Protein AF-A0A438CDQ9-F1 (afdb_monomer_lite)

Radius of gyration: 42.17 Å; chains: 1; bounding box: 110×48×96 Å

Secondary structure (DSSP, 8-state):
-PPPP---PPPPGGG-----------HHHHHHHHHHHHHHTTSS--HHHHHHHHHHHHHHHHHHHHHHHHHHHHHHTT-SGGGS-HHHHHHHHHHHHHHHHHHHHHHHHHHHHHHHHHHH-

pLDDT: mean 83.95, std 17.88, range [41.66, 98.81]

InterPro domains:
  IPR002487 Transcription factor, K-box [PF01486] (49-120)
  IPR002487 Transcription factor, K-box [PS51297] (52-121)

Structure (mmCIF, N/CA/C/O backbone):
data_AF-A0A438CDQ9-F1
#
_entry.id   AF-A0A438CDQ9-F1
#
loop_
_atom_site.group_PDB
_atom_site.id
_atom_site.type_symbol
_atom_site.label_atom_id
_atom_site.label_alt_id
_atom_site.label_comp_id
_atom_site.label_asym_id
_atom_site.label_entity_id
_atom_site.label_seq_id
_atom_site.pdbx_PDB_ins_code
_atom_site.Cartn_x
_atom_site.Cartn_y
_atom_site.Cartn_z
_atom_site.occupancy
_atom_site.B_iso_or_equiv
_atom_site.auth_seq_id
_atom_site.auth_comp_id
_atom_site.auth_asym_id
_atom_site.auth_atom_id
_atom_site.pdbx_PDB_model_num
ATOM 1 N N . MET A 1 1 ? 91.737 20.672 -35.833 1.00 41.88 1 MET A N 1
ATOM 2 C CA . MET A 1 1 ? 91.047 20.466 -37.125 1.00 41.88 1 MET A CA 1
ATOM 3 C C . MET A 1 1 ? 89.857 21.404 -37.169 1.00 41.88 1 MET A C 1
ATOM 5 O O . MET A 1 1 ? 88.929 21.226 -36.394 1.00 41.88 1 MET A O 1
ATOM 9 N N . VAL A 1 2 ? 89.945 22.462 -37.971 1.00 43.12 2 VAL A N 1
ATOM 10 C CA . VAL A 1 2 ? 88.912 23.502 -38.076 1.00 43.12 2 VAL A CA 1
ATOM 11 C C . VAL A 1 2 ? 87.868 23.024 -39.085 1.00 43.12 2 VAL A C 1
ATOM 13 O O . VAL A 1 2 ? 88.233 22.639 -40.194 1.00 43.12 2 VAL A O 1
ATOM 16 N N . GLN A 1 3 ? 86.593 22.983 -38.692 1.00 41.66 3 GLN A N 1
ATOM 17 C CA . GLN A 1 3 ? 85.503 22.613 -39.599 1.00 41.66 3 GLN A CA 1
ATOM 18 C C . GLN A 1 3 ? 85.287 23.719 -40.650 1.00 41.66 3 GLN A C 1
ATOM 20 O O . GLN A 1 3 ? 85.345 24.899 -40.293 1.00 41.66 3 GLN A O 1
ATOM 25 N N . PRO A 1 4 ? 85.039 23.385 -41.929 1.00 54.28 4 PRO A N 1
ATOM 26 C CA . PRO A 1 4 ? 84.776 24.391 -42.948 1.00 54.28 4 PRO A CA 1
ATOM 27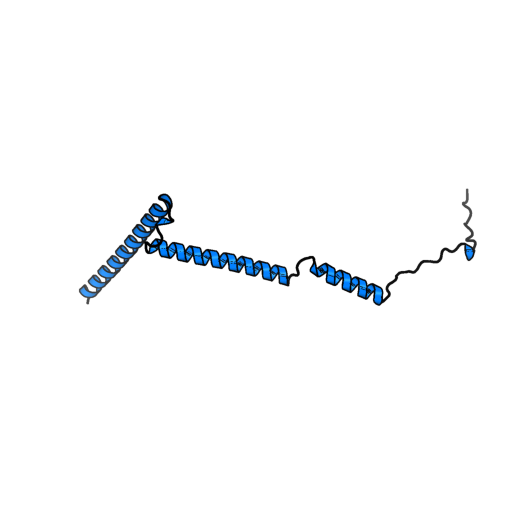 C C . PRO A 1 4 ? 83.391 25.025 -42.755 1.00 54.28 4 PRO A C 1
ATOM 29 O O . PRO A 1 4 ? 82.397 24.348 -42.497 1.00 54.28 4 PRO A O 1
ATOM 32 N N . ILE A 1 5 ? 83.342 26.347 -42.914 1.00 53.59 5 ILE A N 1
ATOM 33 C CA . ILE A 1 5 ? 82.127 27.166 -42.922 1.00 53.59 5 ILE A CA 1
ATOM 34 C C . ILE A 1 5 ? 81.293 26.767 -44.147 1.00 53.59 5 ILE A C 1
ATOM 36 O O . ILE A 1 5 ? 81.744 26.902 -45.285 1.00 53.59 5 ILE A O 1
ATOM 40 N N . ILE A 1 6 ? 80.079 26.261 -43.924 1.00 62.91 6 ILE A N 1
ATOM 41 C CA . ILE A 1 6 ? 79.151 25.891 -44.997 1.00 62.91 6 ILE A CA 1
ATOM 42 C C . ILE A 1 6 ? 78.696 27.173 -45.706 1.00 62.91 6 ILE A C 1
ATOM 44 O O . ILE A 1 6 ? 77.924 27.965 -45.166 1.00 62.91 6 ILE A O 1
ATOM 48 N N . VAL A 1 7 ? 79.180 27.380 -46.931 1.00 54.97 7 VAL A N 1
ATOM 49 C CA . VAL A 1 7 ? 78.679 28.420 -47.834 1.00 54.97 7 VAL A CA 1
ATOM 50 C C . VAL A 1 7 ? 77.289 28.004 -48.311 1.00 54.97 7 VAL A C 1
ATOM 52 O O . VAL A 1 7 ? 77.139 27.035 -49.055 1.00 54.97 7 VAL A O 1
ATOM 55 N N . TRP A 1 8 ? 76.266 28.752 -47.901 1.00 52.69 8 TRP A N 1
ATOM 56 C CA . TRP A 1 8 ? 74.903 28.610 -48.408 1.00 52.69 8 TRP A CA 1
ATOM 57 C C . TRP A 1 8 ? 74.855 29.045 -49.875 1.00 52.69 8 TRP A C 1
ATOM 59 O O . TRP A 1 8 ? 74.681 30.223 -50.185 1.00 52.69 8 TRP A O 1
ATOM 69 N N . LYS A 1 9 ? 75.026 28.102 -50.806 1.00 64.50 9 LYS A N 1
ATOM 70 C CA . LYS A 1 9 ? 74.708 28.362 -52.213 1.00 64.50 9 LYS A CA 1
ATOM 71 C C . LYS A 1 9 ? 73.182 28.468 -52.362 1.00 64.50 9 LYS A C 1
ATOM 73 O O . LYS A 1 9 ? 72.474 27.604 -51.843 1.00 64.50 9 LYS A O 1
ATOM 78 N N . PRO A 1 10 ? 72.650 29.501 -53.039 1.00 70.31 10 PRO A N 1
ATOM 79 C CA . PRO A 1 10 ? 71.212 29.642 -53.233 1.00 70.31 10 PRO A CA 1
ATOM 80 C C . PRO A 1 10 ? 70.649 28.442 -54.007 1.00 70.31 10 PRO A C 1
ATOM 82 O O . PRO A 1 10 ? 71.171 28.068 -55.056 1.00 70.31 10 PRO A O 1
ATOM 85 N N . VAL A 1 11 ? 69.580 27.840 -53.475 1.00 73.56 11 VAL A N 1
ATOM 86 C CA . VAL A 1 11 ? 68.896 26.694 -54.093 1.00 73.56 11 VAL A CA 1
ATOM 87 C C . VAL A 1 11 ? 68.275 27.134 -55.429 1.00 73.56 11 VAL A C 1
ATOM 89 O O . VAL A 1 11 ? 67.488 28.097 -55.427 1.00 73.56 11 VAL A O 1
ATOM 92 N N . PRO A 1 12 ? 68.593 26.453 -56.551 1.00 70.56 12 PRO A N 1
ATOM 93 C CA . PRO A 1 12 ? 68.006 26.729 -57.858 1.00 70.56 12 PRO A CA 1
ATOM 94 C C . PRO A 1 12 ? 66.479 26.692 -57.799 1.00 70.56 12 PRO A C 1
ATOM 96 O O . PRO A 1 12 ? 65.887 25.843 -57.135 1.00 70.56 12 PRO A O 1
ATOM 99 N N . THR A 1 13 ? 65.823 27.605 -58.510 1.00 61.12 13 THR A N 1
ATOM 100 C CA . THR A 1 13 ? 64.356 27.741 -58.515 1.00 61.12 13 THR A CA 1
ATOM 101 C C . THR A 1 13 ? 63.634 26.462 -58.945 1.00 61.12 13 THR A C 1
ATOM 103 O O . THR A 1 13 ? 62.553 26.188 -58.438 1.00 61.12 13 THR A O 1
ATOM 106 N N . TRP A 1 14 ? 64.268 25.630 -59.774 1.00 66.62 14 TRP A N 1
ATOM 107 C CA . TRP A 1 14 ? 63.752 24.326 -60.212 1.00 66.62 14 TRP A CA 1
ATOM 108 C C . TRP A 1 14 ? 63.823 23.214 -59.151 1.00 66.62 14 TRP A C 1
ATOM 110 O O . TRP A 1 14 ? 63.184 22.181 -59.313 1.00 66.62 14 TRP A O 1
ATOM 120 N N . GLN A 1 15 ? 64.586 23.407 -58.070 1.00 57.28 15 GLN A N 1
ATOM 121 C CA . GLN A 1 15 ? 64.695 22.467 -56.944 1.00 57.28 15 GLN A CA 1
ATOM 122 C C . GLN A 1 15 ? 63.812 22.850 -55.747 1.00 57.28 15 GLN A C 1
ATOM 124 O O . GLN A 1 15 ? 63.780 22.129 -54.750 1.00 57.28 15 GLN A O 1
ATOM 129 N N . ARG A 1 16 ? 63.075 23.965 -55.819 1.00 61.62 16 ARG A N 1
ATOM 130 C CA . ARG A 1 16 ? 62.087 24.307 -54.792 1.00 61.62 16 ARG A CA 1
ATOM 131 C C . ARG A 1 16 ? 60.822 23.505 -55.048 1.00 61.62 16 ARG A C 1
ATOM 133 O O . ARG A 1 16 ? 60.110 23.763 -56.014 1.00 61.62 16 ARG A O 1
ATOM 140 N N . GLN A 1 17 ? 60.517 22.564 -54.160 1.00 59.03 17 GLN A N 1
ATOM 141 C CA . GLN A 1 17 ? 59.156 22.048 -54.090 1.00 59.03 17 GLN A CA 1
ATOM 142 C C . GLN A 1 17 ? 58.237 23.220 -53.717 1.00 59.03 17 GLN A C 1
ATOM 144 O O . GLN A 1 17 ? 58.570 23.965 -52.788 1.00 59.03 17 GLN A O 1
ATOM 149 N N . PRO A 1 18 ? 57.120 23.439 -54.433 1.00 54.12 18 PRO A N 1
ATOM 150 C CA . PRO A 1 18 ? 56.165 24.451 -54.028 1.00 54.12 18 PRO A CA 1
ATOM 151 C C . PRO A 1 18 ? 55.725 24.112 -52.608 1.00 54.12 18 PRO A C 1
ATOM 153 O O . PRO A 1 18 ? 55.295 22.987 -52.339 1.00 54.12 18 PRO A O 1
ATOM 156 N N . ILE A 1 19 ? 55.845 25.079 -51.693 1.00 57.56 19 ILE A N 1
ATOM 157 C CA . ILE A 1 19 ? 55.129 24.995 -50.428 1.00 57.56 19 ILE A CA 1
ATOM 158 C C . ILE A 1 19 ? 53.665 24.812 -50.812 1.00 57.56 19 ILE A C 1
ATOM 160 O O . ILE A 1 19 ? 53.02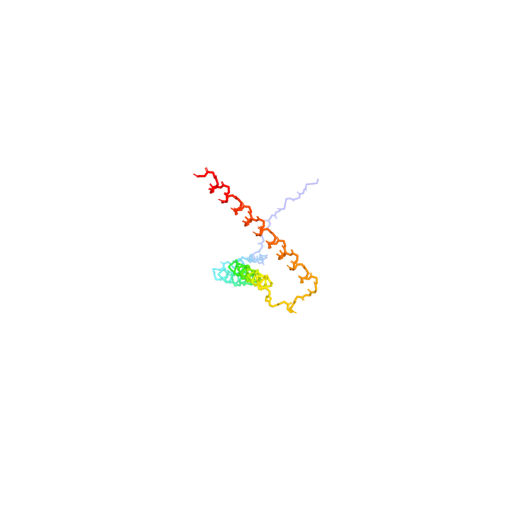7 25.722 -51.338 1.00 57.56 19 ILE A O 1
ATOM 164 N N . SER A 1 20 ? 53.147 23.597 -50.649 1.00 53.12 20 SER A N 1
ATOM 165 C CA . SER A 1 20 ? 51.726 23.332 -50.810 1.00 53.12 20 SER A CA 1
ATOM 166 C C . SER A 1 20 ? 51.044 23.966 -49.608 1.00 53.12 20 SER A C 1
ATOM 168 O O . SER A 1 20 ? 50.654 23.299 -48.657 1.00 53.12 20 SER A O 1
ATOM 170 N N . GLY A 1 21 ? 50.955 25.297 -49.637 1.00 51.16 21 GLY A N 1
ATOM 171 C CA . GLY A 1 21 ? 50.077 26.102 -48.815 1.00 51.16 21 GLY A CA 1
ATOM 172 C C . GLY A 1 21 ? 48.656 25.810 -49.253 1.00 51.16 21 GLY A C 1
ATOM 173 O O . GLY A 1 21 ? 47.994 26.632 -49.870 1.00 51.16 21 GLY A O 1
ATOM 174 N N . SER A 1 22 ? 48.209 24.592 -48.982 1.00 49.31 22 SER A N 1
ATOM 175 C CA . SER A 1 22 ? 46.818 24.214 -49.073 1.00 49.31 22 SER A CA 1
ATOM 176 C C . SER A 1 22 ? 46.320 23.947 -47.666 1.00 49.31 22 SER A C 1
ATOM 178 O O . SER A 1 22 ? 45.760 22.902 -47.344 1.00 49.31 22 SER A O 1
ATOM 180 N N . THR A 1 23 ? 46.457 24.952 -46.808 1.00 50.88 23 THR A N 1
ATOM 181 C CA . THR A 1 23 ? 45.391 25.180 -45.848 1.00 50.88 23 THR A CA 1
ATOM 182 C C . THR A 1 23 ? 44.191 25.665 -46.661 1.00 50.88 23 THR A C 1
ATOM 184 O O . THR A 1 23 ? 43.924 26.855 -46.789 1.00 50.88 23 THR A O 1
ATOM 187 N N . ASN A 1 24 ? 43.465 24.720 -47.268 1.00 56.31 24 ASN A N 1
ATOM 188 C CA . ASN A 1 24 ? 42.126 24.938 -47.808 1.00 56.31 24 ASN A CA 1
ATOM 189 C C . ASN A 1 24 ? 41.182 25.256 -46.624 1.00 56.31 24 ASN A C 1
ATOM 191 O O . ASN A 1 24 ? 40.350 24.449 -46.202 1.00 56.31 24 ASN A O 1
ATOM 195 N N . LEU A 1 25 ? 41.357 26.450 -46.061 1.00 60.09 25 LEU A N 1
ATOM 196 C CA . LEU A 1 25 ? 40.485 27.168 -45.134 1.00 60.09 25 LEU A CA 1
ATOM 197 C C . LEU A 1 25 ? 39.543 28.065 -45.946 1.00 60.09 25 LEU A C 1
ATOM 199 O O . LEU A 1 25 ? 39.226 29.184 -45.553 1.00 60.09 25 LEU A O 1
ATOM 203 N N . SER A 1 26 ? 39.115 27.594 -47.121 1.00 76.75 26 SER A N 1
ATOM 204 C CA . SER A 1 26 ? 38.030 28.255 -47.830 1.00 76.75 26 SER A CA 1
ATOM 205 C C . SER A 1 26 ? 36.830 28.300 -46.896 1.00 76.75 26 SER A C 1
ATOM 207 O O . SER A 1 26 ? 36.484 27.302 -46.265 1.00 76.75 26 SER A O 1
ATOM 209 N N . VAL A 1 27 ? 36.163 29.448 -46.828 1.00 76.81 27 VAL A N 1
ATOM 210 C CA . VAL A 1 27 ? 34.920 29.603 -46.063 1.00 76.81 27 VAL A CA 1
ATOM 211 C C . VAL A 1 27 ? 33.947 28.464 -46.388 1.00 76.81 27 VAL A C 1
ATOM 213 O O . VAL A 1 27 ? 33.323 27.922 -45.486 1.00 76.81 27 VAL A O 1
ATOM 216 N N . LYS A 1 28 ? 33.914 27.998 -47.644 1.00 76.81 28 LYS A N 1
ATOM 217 C CA . LYS A 1 28 ? 33.122 26.834 -48.061 1.00 76.81 28 LYS A CA 1
ATOM 218 C C . LYS A 1 28 ? 33.544 25.526 -47.383 1.00 76.81 28 LYS A C 1
ATOM 220 O O . LYS A 1 28 ? 32.676 24.836 -46.866 1.00 76.81 28 LYS A O 1
ATOM 225 N N . SER A 1 29 ? 34.838 25.197 -47.334 1.00 79.12 29 SER A N 1
ATOM 226 C CA . SER A 1 29 ? 35.319 23.956 -46.697 1.00 79.12 29 SER A CA 1
ATOM 227 C C . SER A 1 29 ? 35.150 23.990 -45.177 1.00 79.12 29 SER A C 1
ATOM 229 O O . SER A 1 29 ? 34.890 22.965 -44.550 1.00 79.12 29 SER A O 1
ATOM 231 N N . THR A 1 30 ? 35.256 25.172 -44.571 1.00 80.25 30 THR A N 1
ATOM 232 C CA . THR A 1 30 ? 34.975 25.380 -43.147 1.00 80.25 30 THR A CA 1
ATOM 233 C C . THR A 1 30 ? 33.478 25.271 -42.847 1.00 80.25 30 THR A C 1
ATOM 235 O O . THR A 1 30 ? 33.112 24.586 -41.896 1.00 80.25 30 THR A O 1
ATOM 238 N N . ILE A 1 31 ? 32.608 25.851 -43.683 1.00 79.75 31 ILE A N 1
ATOM 239 C CA . ILE A 1 31 ? 31.146 25.697 -43.586 1.00 79.75 31 ILE A CA 1
ATOM 240 C C . ILE A 1 31 ? 30.741 24.231 -43.761 1.00 79.75 31 ILE A C 1
ATOM 242 O O . ILE A 1 31 ? 29.903 23.733 -43.019 1.00 79.75 31 ILE A O 1
ATOM 246 N N . GLU A 1 32 ? 31.332 23.525 -44.720 1.00 81.62 32 GLU A N 1
ATOM 247 C CA . GLU A 1 32 ? 31.025 22.122 -44.992 1.00 81.62 32 GLU A CA 1
ATOM 248 C C . GLU A 1 32 ? 31.473 21.209 -43.846 1.00 81.62 32 GLU A C 1
ATOM 250 O O . GLU A 1 32 ? 30.693 20.376 -43.385 1.00 81.62 32 GLU A O 1
ATOM 255 N N . ARG A 1 33 ? 32.676 21.432 -43.294 1.00 80.31 33 ARG A N 1
ATOM 256 C CA . ARG A 1 33 ? 33.127 20.757 -42.066 1.00 80.31 33 ARG A CA 1
ATOM 257 C C . ARG A 1 33 ? 32.222 21.053 -40.875 1.00 80.31 33 ARG A C 1
ATOM 259 O O . ARG A 1 33 ? 31.913 20.133 -40.127 1.00 80.31 33 ARG A O 1
ATOM 266 N N . TYR A 1 34 ? 31.774 22.298 -40.710 1.00 78.19 34 TYR A N 1
ATOM 267 C CA . TYR A 1 34 ? 30.856 22.668 -39.634 1.00 78.19 34 TYR A CA 1
ATOM 268 C C . TYR A 1 34 ? 29.496 21.983 -39.794 1.00 78.19 34 TYR A C 1
ATOM 270 O O . TYR A 1 34 ? 29.003 21.377 -38.848 1.00 78.19 34 TYR A O 1
ATOM 278 N N . LYS A 1 35 ? 28.912 22.006 -40.998 1.00 80.44 35 LYS A N 1
ATOM 279 C CA . LYS A 1 35 ? 27.658 21.303 -41.312 1.00 80.44 35 LYS A CA 1
ATOM 280 C C . LYS A 1 35 ? 27.767 19.806 -41.044 1.00 80.44 35 LYS A C 1
ATOM 282 O O . LYS A 1 35 ? 26.856 19.241 -40.450 1.00 80.44 35 LYS A O 1
ATOM 287 N N . LYS A 1 36 ? 28.881 19.187 -41.440 1.00 77.44 36 LYS A N 1
ATOM 288 C CA . LYS A 1 36 ? 29.148 17.768 -41.198 1.00 77.44 36 LYS A CA 1
ATOM 289 C C . LYS A 1 36 ? 29.273 17.461 -39.705 1.00 77.44 36 LYS A C 1
ATOM 291 O O . LYS A 1 36 ? 28.556 16.604 -39.219 1.00 77.44 36 LYS A O 1
ATOM 296 N N . ALA A 1 37 ? 30.071 18.229 -38.961 1.00 70.62 37 ALA A N 1
ATOM 297 C CA . ALA A 1 37 ? 30.201 18.064 -37.511 1.00 70.62 37 ALA A CA 1
ATOM 298 C C . ALA A 1 37 ? 28.875 18.304 -36.760 1.00 70.62 37 ALA A C 1
ATOM 300 O O . ALA A 1 37 ? 28.593 17.643 -35.765 1.00 70.62 37 ALA A O 1
ATOM 301 N N . SER A 1 38 ? 28.040 19.223 -37.254 1.00 66.00 38 SER A N 1
ATOM 302 C CA . SER A 1 38 ? 26.713 19.506 -36.694 1.00 66.00 38 SER A CA 1
ATOM 303 C C . SER A 1 38 ? 25.731 18.363 -36.969 1.00 66.00 38 SER A C 1
ATOM 305 O O . SER A 1 38 ? 24.995 17.959 -36.073 1.00 66.00 38 SER A O 1
ATOM 307 N N . ALA A 1 39 ? 25.749 17.801 -38.180 1.00 66.44 39 ALA A N 1
ATOM 308 C CA . ALA A 1 39 ? 24.980 16.608 -38.525 1.00 66.44 39 ALA A CA 1
ATOM 309 C C . ALA A 1 39 ? 25.446 15.375 -37.727 1.00 66.44 39 ALA A C 1
ATOM 311 O O . ALA A 1 39 ? 24.613 14.631 -37.220 1.00 66.44 39 ALA A O 1
ATOM 312 N N . ASP A 1 40 ? 26.757 15.210 -37.537 1.00 58.94 40 ASP A N 1
ATOM 313 C CA . ASP A 1 40 ? 27.342 14.109 -36.763 1.00 58.94 40 ASP A CA 1
ATOM 314 C C . ASP A 1 40 ? 27.000 14.219 -35.263 1.00 58.94 40 ASP A C 1
ATOM 316 O O . ASP A 1 40 ? 26.805 13.203 -34.597 1.00 58.94 40 ASP A O 1
ATOM 320 N N . SER A 1 41 ? 26.828 15.439 -34.731 1.00 57.59 41 SER A N 1
ATOM 321 C CA . SER A 1 41 ? 26.354 15.659 -33.352 1.00 57.59 41 SER A CA 1
ATOM 322 C C . SER A 1 41 ? 24.908 15.208 -33.116 1.00 57.59 41 SER A C 1
ATOM 324 O O . SER A 1 41 ? 24.526 14.972 -31.974 1.00 57.59 41 SER A O 1
ATOM 326 N N . SER A 1 42 ? 24.121 15.014 -34.181 1.00 56.34 42 SER A N 1
ATOM 327 C CA . SER A 1 42 ? 22.797 14.386 -34.101 1.00 56.34 42 SER A CA 1
ATOM 328 C C . SER A 1 42 ? 22.866 12.871 -33.875 1.00 56.34 42 SER A C 1
ATOM 330 O O . SER A 1 42 ? 21.838 12.263 -33.593 1.00 56.34 42 SER A O 1
ATOM 332 N N . ASN A 1 43 ? 24.044 12.251 -34.024 1.00 55.75 43 ASN A N 1
ATOM 333 C CA . ASN A 1 43 ? 24.237 10.805 -33.895 1.00 55.75 43 ASN A CA 1
ATOM 334 C C . ASN A 1 43 ? 24.628 10.381 -32.463 1.00 55.75 43 ASN A C 1
ATOM 336 O O . ASN A 1 43 ? 24.481 9.220 -32.089 1.00 55.75 43 ASN A O 1
ATOM 340 N N . THR A 1 44 ? 25.091 11.325 -31.640 1.00 58.47 44 THR A N 1
ATOM 341 C CA . THR A 1 44 ? 25.156 11.204 -30.177 1.00 58.47 44 THR A CA 1
ATOM 342 C C . THR A 1 44 ? 23.956 11.951 -29.615 1.00 58.47 44 THR A C 1
ATOM 344 O O . THR A 1 44 ? 23.967 13.179 -29.636 1.00 58.47 44 THR A O 1
ATOM 347 N N . GLY A 1 45 ? 22.918 11.224 -29.185 1.00 64.75 45 GLY A N 1
ATOM 348 C CA . GLY A 1 45 ? 21.623 11.798 -28.803 1.00 64.75 45 GLY A CA 1
ATOM 349 C C . GLY A 1 45 ? 21.759 13.103 -28.017 1.00 64.75 45 GLY A C 1
ATOM 350 O O . GLY A 1 45 ? 22.518 13.188 -27.048 1.00 64.75 45 GLY A O 1
ATOM 351 N N . SER A 1 46 ? 21.079 14.148 -28.490 1.00 80.88 46 SER A N 1
ATOM 352 C CA . SER A 1 46 ? 21.225 15.494 -27.929 1.00 80.88 46 SER A CA 1
ATOM 353 C C . SER A 1 46 ? 20.881 15.511 -26.434 1.00 80.88 46 SER A C 1
ATOM 355 O O . SER A 1 46 ? 20.102 14.686 -25.957 1.00 80.88 46 SER A O 1
ATOM 357 N N . VAL A 1 47 ? 21.373 16.501 -25.681 1.00 82.19 47 VAL A N 1
ATOM 358 C CA . VAL A 1 47 ? 20.984 16.687 -24.265 1.00 82.19 47 VAL A CA 1
ATOM 359 C C . VAL A 1 47 ? 19.456 16.729 -24.100 1.00 82.19 47 VAL A C 1
ATOM 361 O O . VAL A 1 47 ? 18.919 16.193 -23.134 1.00 82.19 47 VAL A O 1
ATOM 364 N N . SER A 1 48 ? 18.737 17.302 -25.071 1.00 83.19 48 SER A N 1
ATOM 365 C CA . SER A 1 48 ? 17.270 17.309 -25.088 1.00 83.19 48 SER A CA 1
ATOM 366 C C . SER A 1 48 ? 16.670 15.906 -25.216 1.00 83.19 48 SER A C 1
ATOM 368 O O . SER A 1 48 ? 15.657 15.615 -24.585 1.00 83.19 48 SER A O 1
ATOM 370 N N . GLU A 1 49 ? 17.276 15.037 -26.021 1.00 86.88 49 GLU A N 1
ATOM 371 C CA . GLU A 1 49 ? 16.836 13.653 -26.209 1.00 86.88 49 GLU A CA 1
ATOM 372 C C . GLU A 1 49 ? 17.128 12.803 -24.969 1.00 86.88 49 GLU A C 1
ATOM 374 O O . GLU A 1 49 ? 16.246 12.088 -24.495 1.00 86.88 49 GLU A O 1
ATOM 379 N N . ALA A 1 50 ? 18.316 12.951 -24.376 1.00 87.75 50 ALA A N 1
ATOM 380 C CA . ALA A 1 50 ? 18.663 12.304 -23.113 1.00 87.75 50 ALA A CA 1
ATOM 381 C C . ALA A 1 50 ? 17.702 12.714 -21.980 1.00 87.75 50 ALA A C 1
ATOM 383 O O . ALA A 1 50 ? 17.214 11.863 -21.235 1.00 87.75 50 ALA A O 1
ATOM 384 N N . ASN A 1 51 ? 17.357 14.004 -21.891 1.00 92.25 51 ASN A N 1
ATOM 385 C CA . ASN A 1 51 ? 16.379 14.503 -20.924 1.00 92.25 51 ASN A CA 1
ATOM 386 C C . ASN A 1 51 ? 14.972 13.948 -21.187 1.00 92.25 51 ASN A C 1
ATOM 388 O O . ASN A 1 51 ? 14.285 13.547 -20.249 1.00 92.25 51 ASN A O 1
ATOM 392 N N . ALA A 1 52 ? 14.539 13.890 -22.449 1.00 93.44 52 ALA A N 1
ATOM 393 C CA . ALA A 1 52 ? 13.244 13.315 -22.807 1.00 93.44 52 ALA A CA 1
ATOM 394 C C . ALA A 1 52 ? 13.157 11.830 -22.409 1.00 93.44 52 ALA A C 1
ATOM 396 O O . ALA A 1 52 ? 12.177 11.418 -21.785 1.00 93.44 52 ALA A O 1
ATOM 397 N N . GLN A 1 53 ? 14.203 11.046 -22.690 1.00 95.38 53 GLN A N 1
ATOM 398 C CA . GLN A 1 53 ? 14.290 9.641 -22.282 1.00 95.38 53 GLN A CA 1
ATOM 399 C C . GLN A 1 53 ? 14.276 9.487 -20.757 1.00 95.38 53 GLN A C 1
ATOM 401 O O . GLN A 1 53 ? 13.558 8.634 -20.232 1.00 95.38 53 GLN A O 1
ATOM 406 N N . PHE A 1 54 ? 15.012 10.334 -20.034 1.00 96.12 54 PHE A N 1
ATOM 407 C CA . PHE A 1 54 ? 15.014 10.343 -18.572 1.00 96.12 54 PHE A CA 1
ATOM 408 C C . PHE A 1 54 ? 13.606 10.567 -18.001 1.00 96.12 54 PHE A C 1
ATOM 410 O O . PHE A 1 54 ? 13.131 9.775 -17.185 1.00 96.12 54 PHE A O 1
ATOM 417 N N . TYR A 1 55 ? 12.892 11.595 -18.467 1.00 97.38 55 TYR A N 1
ATOM 418 C CA . TYR A 1 55 ? 11.537 11.872 -17.983 1.00 97.38 55 TYR A CA 1
ATOM 419 C C . TYR A 1 55 ? 10.531 10.791 -18.382 1.00 97.38 55 TYR A C 1
ATOM 421 O O . TYR A 1 55 ? 9.618 10.488 -17.612 1.00 97.38 55 TYR A O 1
ATOM 429 N N . GLN A 1 56 ? 10.706 10.157 -19.542 1.00 98.25 56 GLN A N 1
ATOM 430 C CA . GLN A 1 56 ? 9.889 9.014 -19.941 1.00 98.25 56 GLN A CA 1
ATOM 431 C C . GLN A 1 56 ? 10.089 7.814 -18.999 1.00 98.25 56 GLN A C 1
ATOM 433 O O . GLN A 1 56 ? 9.114 7.158 -18.612 1.00 98.25 56 GLN A O 1
ATOM 438 N N . GLN A 1 57 ? 11.331 7.538 -18.593 1.00 98.19 57 GLN A N 1
ATOM 439 C CA . GLN A 1 57 ? 11.638 6.487 -17.620 1.00 98.19 57 GLN A CA 1
ATOM 440 C C . GLN A 1 57 ? 11.048 6.809 -16.244 1.00 98.19 57 GLN A C 1
ATOM 442 O O . GLN A 1 57 ? 10.384 5.957 -15.650 1.00 98.19 57 GLN A O 1
ATOM 447 N N . GLU A 1 58 ? 11.208 8.045 -15.764 1.00 98.38 58 GLU A N 1
ATOM 448 C CA . GLU A 1 58 ? 10.676 8.448 -14.459 1.00 98.38 58 GLU A CA 1
ATOM 449 C C . GLU A 1 58 ? 9.140 8.423 -14.443 1.00 98.38 58 GLU A C 1
ATOM 451 O O . GLU A 1 58 ? 8.532 7.908 -13.504 1.00 98.38 58 GLU A O 1
ATOM 456 N N . SER A 1 59 ? 8.492 8.850 -15.532 1.00 98.38 59 SER A N 1
ATOM 457 C CA . SER A 1 59 ? 7.043 8.706 -15.711 1.00 98.38 59 SER A CA 1
ATOM 458 C C . SER A 1 59 ? 6.606 7.239 -15.670 1.00 98.38 59 SER A C 1
ATOM 460 O O . SER A 1 59 ? 5.641 6.885 -14.988 1.00 98.38 59 SER A O 1
ATOM 462 N N . SE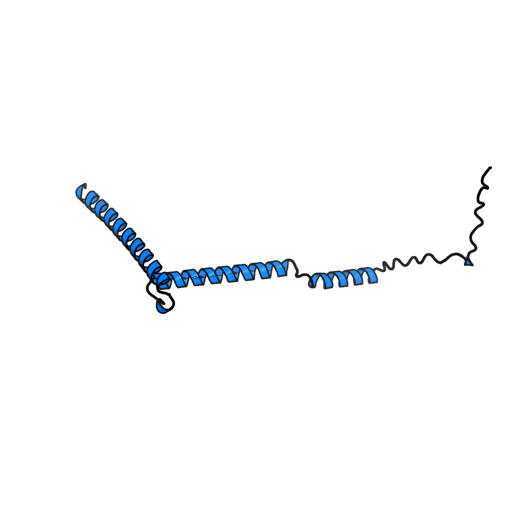R A 1 60 ? 7.333 6.350 -16.350 1.00 98.44 60 SER A N 1
ATOM 463 C CA . SER A 1 60 ? 7.031 4.912 -16.362 1.00 98.44 60 SER A CA 1
ATOM 464 C C . SER A 1 60 ? 7.142 4.294 -14.965 1.00 98.44 60 SER A C 1
ATOM 466 O O . SER A 1 60 ? 6.276 3.515 -14.552 1.00 98.44 60 SER A O 1
ATOM 468 N N . LYS A 1 61 ? 8.165 4.695 -14.205 1.00 98.56 61 LYS A N 1
ATOM 469 C CA . LYS A 1 61 ? 8.381 4.282 -12.816 1.00 98.56 61 LYS A CA 1
ATOM 470 C C . LYS A 1 61 ? 7.263 4.776 -11.898 1.00 98.56 61 LYS A C 1
ATOM 472 O O . LYS A 1 61 ? 6.731 3.985 -11.119 1.00 98.56 61 LYS A O 1
ATOM 477 N N . LEU A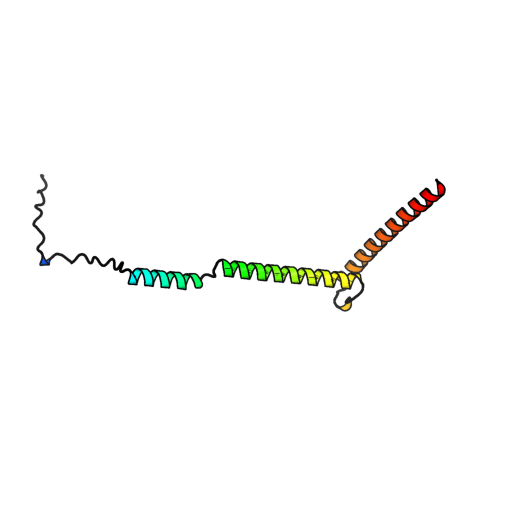 1 62 ? 6.859 6.041 -12.014 1.00 98.75 62 LEU A N 1
ATOM 478 C CA . LEU A 1 62 ? 5.739 6.600 -11.249 1.00 98.75 62 LEU A CA 1
ATOM 479 C C . LEU A 1 62 ? 4.427 5.872 -11.561 1.00 98.75 62 LEU A C 1
ATOM 481 O O . LEU A 1 62 ? 3.715 5.466 -10.644 1.00 98.75 62 LEU A O 1
ATOM 485 N N . HIS A 1 63 ? 4.138 5.605 -12.836 1.00 98.62 63 HIS A N 1
ATOM 486 C CA . HIS A 1 63 ? 2.961 4.826 -13.221 1.00 98.62 63 HIS A CA 1
ATOM 487 C C . HIS A 1 63 ? 2.966 3.418 -12.617 1.00 98.62 63 HIS A C 1
ATOM 489 O O . HIS A 1 63 ? 1.925 2.929 -12.174 1.00 98.62 63 HIS A O 1
ATOM 495 N N . GLN A 1 64 ? 4.122 2.755 -12.569 1.00 98.62 64 GLN A N 1
ATOM 496 C CA . GLN A 1 64 ? 4.239 1.457 -11.912 1.00 98.62 64 GLN A CA 1
ATOM 497 C C . GLN A 1 64 ? 3.980 1.556 -10.403 1.00 98.62 64 GLN A C 1
ATOM 499 O O . GLN A 1 64 ? 3.249 0.726 -9.865 1.00 98.62 64 GLN A O 1
ATOM 504 N N . GLN A 1 65 ? 4.516 2.576 -9.727 1.00 98.62 65 GLN A N 1
ATOM 505 C CA . GLN A 1 65 ? 4.256 2.803 -8.302 1.00 98.62 65 GLN A CA 1
ATOM 506 C C . GLN A 1 65 ? 2.767 3.036 -8.025 1.00 98.62 65 GLN A C 1
ATOM 508 O O . GLN A 1 65 ? 2.217 2.418 -7.114 1.00 98.62 65 GLN A O 1
ATOM 513 N N . ILE A 1 66 ? 2.096 3.848 -8.846 1.00 98.69 66 ILE A N 1
ATOM 514 C CA . ILE A 1 66 ? 0.651 4.092 -8.740 1.00 98.69 66 ILE A CA 1
ATOM 515 C C . ILE A 1 66 ? -0.124 2.780 -8.873 1.00 98.69 66 ILE A C 1
ATOM 517 O O . ILE A 1 66 ? -0.957 2.473 -8.021 1.00 98.69 66 ILE A O 1
ATOM 521 N N . ARG A 1 67 ? 0.180 1.965 -9.892 1.00 98.31 67 ARG A N 1
ATOM 522 C CA . ARG A 1 67 ? -0.473 0.658 -10.073 1.00 98.31 67 ARG A CA 1
ATOM 523 C C . ARG A 1 67 ? -0.250 -0.264 -8.876 1.00 98.31 67 ARG A C 1
ATOM 525 O O . ARG A 1 67 ? -1.189 -0.919 -8.429 1.00 98.31 67 ARG A O 1
ATOM 532 N N . ASN A 1 68 ? 0.962 -0.291 -8.325 1.00 97.56 68 ASN A N 1
ATOM 533 C CA . ASN A 1 68 ? 1.279 -1.099 -7.148 1.00 97.56 68 ASN A CA 1
ATOM 534 C C . ASN A 1 68 ? 0.483 -0.647 -5.916 1.00 97.56 68 ASN A C 1
ATOM 536 O O . ASN A 1 68 ? -0.061 -1.488 -5.200 1.00 97.56 68 ASN A O 1
ATOM 540 N N . LEU A 1 69 ? 0.364 0.666 -5.691 1.00 98.19 69 LEU A N 1
ATOM 541 C CA . LEU A 1 69 ? -0.440 1.227 -4.603 1.00 98.19 69 LEU A CA 1
ATOM 542 C C . LEU A 1 69 ? -1.928 0.906 -4.775 1.00 98.19 69 LEU A C 1
ATOM 544 O O . LEU A 1 69 ? -2.570 0.467 -3.824 1.00 98.19 69 LEU A O 1
ATOM 548 N N . GLN A 1 70 ? -2.465 1.050 -5.987 1.00 98.00 70 GLN A N 1
ATOM 549 C CA . GLN A 1 70 ? -3.856 0.706 -6.292 1.00 98.00 70 GLN A CA 1
ATOM 550 C C . GLN A 1 70 ? -4.139 -0.786 -6.075 1.00 98.00 70 GLN A C 1
ATOM 552 O O . GLN A 1 70 ? -5.131 -1.130 -5.437 1.00 98.00 70 GLN A O 1
ATOM 557 N N . ASN A 1 71 ? -3.248 -1.670 -6.539 1.00 97.31 71 ASN A N 1
ATOM 558 C CA . ASN A 1 71 ? -3.334 -3.109 -6.277 1.00 97.31 71 ASN A CA 1
ATOM 559 C C . ASN A 1 71 ? -3.303 -3.406 -4.777 1.00 97.31 71 ASN A C 1
ATOM 561 O O . ASN A 1 71 ? -4.145 -4.145 -4.277 1.00 97.31 71 ASN A O 1
ATOM 565 N N . SER A 1 72 ? -2.366 -2.799 -4.044 1.00 96.69 72 SER A N 1
ATOM 566 C CA . SER A 1 72 ? -2.290 -2.970 -2.594 1.00 96.69 72 SER A CA 1
ATOM 567 C C . SER A 1 72 ? -3.572 -2.508 -1.902 1.00 96.69 72 SER A C 1
ATOM 569 O O . SER A 1 72 ? -4.001 -3.160 -0.954 1.00 96.69 72 SER A O 1
ATOM 571 N N . ASN A 1 73 ? -4.188 -1.412 -2.353 1.00 97.81 73 ASN A N 1
ATOM 572 C CA . ASN A 1 73 ? -5.438 -0.920 -1.783 1.00 97.81 73 ASN A CA 1
ATOM 573 C C . ASN A 1 73 ? -6.605 -1.880 -2.044 1.00 97.81 73 ASN A C 1
ATOM 575 O O . ASN A 1 73 ? -7.316 -2.229 -1.108 1.00 97.81 73 ASN A O 1
ATOM 579 N N . ARG A 1 74 ? -6.740 -2.386 -3.277 1.00 97.94 74 ARG A N 1
ATOM 580 C CA . ARG A 1 74 ? -7.723 -3.430 -3.612 1.00 97.94 74 ARG A CA 1
ATOM 581 C C . ARG A 1 74 ? -7.581 -4.655 -2.717 1.00 97.94 74 ARG A C 1
ATOM 583 O O . ARG A 1 74 ? -8.554 -5.086 -2.111 1.00 97.94 74 ARG A O 1
ATOM 590 N N . HIS A 1 75 ? -6.357 -5.156 -2.548 1.00 98.06 75 HIS A N 1
ATOM 591 C CA . HIS A 1 75 ? -6.109 -6.287 -1.655 1.00 98.06 75 HIS A CA 1
ATOM 592 C C . HIS A 1 75 ? -6.511 -5.974 -0.204 1.00 98.06 75 HIS A C 1
ATOM 594 O O . HIS A 1 75 ? -7.141 -6.803 0.441 1.00 98.06 75 HIS A O 1
ATOM 600 N N . MET A 1 76 ? -6.200 -4.778 0.316 1.00 97.00 76 MET A N 1
ATOM 601 C CA . MET A 1 76 ? -6.636 -4.365 1.662 1.00 97.00 76 MET A CA 1
ATOM 602 C C . MET A 1 76 ? -8.161 -4.295 1.806 1.00 97.00 76 MET A C 1
ATOM 604 O O . MET A 1 76 ? -8.670 -4.536 2.896 1.00 97.00 76 MET A O 1
ATOM 608 N N . LEU A 1 77 ? -8.881 -4.006 0.721 1.00 96.88 77 LEU A N 1
ATOM 609 C CA . LEU A 1 77 ? -10.344 -4.017 0.667 1.00 96.88 77 LEU A CA 1
ATOM 610 C C . LEU A 1 77 ? -10.939 -5.420 0.455 1.00 96.88 77 LEU A C 1
ATOM 612 O O . LEU A 1 77 ? -12.156 -5.569 0.421 1.00 96.88 77 LEU A O 1
ATOM 616 N N . GLY A 1 78 ? -10.103 -6.455 0.341 1.00 96.88 78 GLY A N 1
ATOM 617 C CA . GLY A 1 78 ? -10.545 -7.828 0.095 1.00 96.88 78 GLY A CA 1
ATOM 618 C C . GLY A 1 78 ? -10.854 -8.133 -1.373 1.00 96.88 78 GLY A C 1
ATOM 619 O O . GLY A 1 78 ? -11.452 -9.162 -1.677 1.00 96.88 78 GLY A O 1
ATOM 620 N N . GLU A 1 79 ? -10.441 -7.269 -2.297 1.00 97.56 79 GLU A N 1
ATOM 621 C CA . GLU A 1 79 ? -10.644 -7.432 -3.736 1.00 97.56 79 GLU A CA 1
ATOM 622 C C . GLU A 1 79 ? -9.432 -8.094 -4.407 1.00 97.56 79 GLU A C 1
ATOM 624 O O . GLU A 1 79 ? -8.306 -8.025 -3.912 1.00 97.56 79 GLU A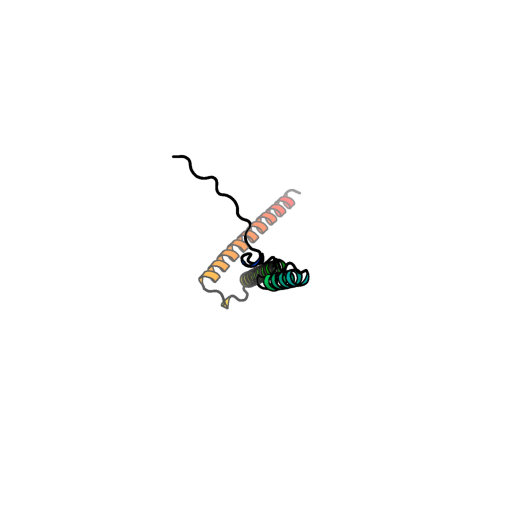 O 1
ATOM 629 N N . SER A 1 80 ? -9.644 -8.716 -5.575 1.00 95.88 80 SER A N 1
ATOM 630 C CA . SER A 1 80 ? -8.581 -9.302 -6.418 1.00 95.88 80 SER A CA 1
ATOM 631 C C . SER A 1 80 ? -7.643 -10.293 -5.700 1.00 95.88 80 SER A C 1
ATOM 633 O O . SER A 1 80 ? -6.514 -10.509 -6.128 1.00 95.88 80 SER A O 1
ATOM 635 N N . LEU A 1 81 ? -8.104 -10.949 -4.632 1.00 97.19 81 LEU A N 1
ATOM 636 C CA . LEU A 1 81 ? -7.263 -11.830 -3.811 1.00 97.19 81 LEU A CA 1
ATOM 637 C C . LEU A 1 81 ? -6.793 -13.097 -4.539 1.00 97.19 81 LEU A C 1
ATOM 639 O O . LEU A 1 81 ? -5.770 -13.663 -4.167 1.00 97.19 81 LEU A O 1
ATOM 643 N N . GLY A 1 82 ? -7.497 -13.520 -5.595 1.00 96.56 82 GLY A N 1
ATOM 644 C CA . GLY A 1 82 ? -7.153 -14.717 -6.370 1.00 96.56 82 GLY A CA 1
ATOM 645 C C . GLY A 1 82 ? -5.779 -14.665 -7.051 1.00 96.56 82 GLY A C 1
ATOM 646 O O . GLY A 1 82 ? -5.248 -15.711 -7.405 1.00 96.56 82 GLY A O 1
ATOM 647 N N . SER A 1 83 ? -5.180 -13.478 -7.215 1.00 94.12 83 SER A N 1
ATOM 648 C CA . SER A 1 83 ? -3.811 -13.339 -7.736 1.00 94.12 83 SER A CA 1
ATOM 649 C C . SER A 1 83 ? -2.712 -13.478 -6.675 1.00 94.12 83 SER A C 1
ATOM 651 O O . SER A 1 83 ? -1.534 -13.487 -7.026 1.00 94.12 83 SER A O 1
ATOM 653 N N . LEU A 1 84 ? -3.062 -13.547 -5.387 1.00 97.12 84 LEU A N 1
ATOM 654 C CA . LEU A 1 84 ? -2.098 -13.668 -4.295 1.00 97.12 84 LEU A CA 1
ATOM 655 C C . LEU A 1 84 ? -1.813 -15.138 -3.984 1.00 97.12 84 LEU A C 1
ATOM 657 O O . LEU A 1 84 ? -2.720 -15.963 -3.904 1.00 97.12 84 LEU A O 1
ATOM 661 N N . ASN A 1 85 ? -0.544 -15.466 -3.745 1.00 98.06 85 ASN A N 1
ATOM 662 C CA . ASN A 1 85 ? -0.191 -16.767 -3.182 1.00 98.06 85 ASN A CA 1
ATOM 663 C C . ASN A 1 85 ? -0.486 -16.801 -1.668 1.00 98.06 85 ASN A C 1
ATOM 665 O O . ASN A 1 85 ? -0.728 -15.775 -1.029 1.00 98.06 85 ASN A O 1
ATOM 669 N N . PHE A 1 86 ? -0.408 -17.991 -1.070 1.00 97.94 86 PHE A N 1
ATOM 670 C CA . PHE A 1 86 ? -0.700 -18.191 0.353 1.00 97.94 86 PHE A CA 1
ATOM 671 C C . PHE A 1 86 ? 0.153 -17.320 1.293 1.00 97.94 86 PHE A C 1
ATOM 673 O O . PHE A 1 86 ? -0.351 -16.792 2.283 1.00 97.94 86 PHE A O 1
ATOM 680 N N . LYS A 1 87 ? 1.445 -17.141 0.989 1.00 98.44 87 LYS A N 1
ATOM 681 C CA . LYS A 1 87 ? 2.352 -16.327 1.810 1.00 98.44 87 LYS A CA 1
ATOM 682 C C . LYS A 1 87 ? 1.928 -14.858 1.798 1.00 98.44 87 LYS A C 1
ATOM 684 O O . LYS A 1 87 ? 1.897 -14.222 2.854 1.00 98.44 87 LYS A O 1
ATOM 689 N N . ASP A 1 88 ? 1.583 -14.338 0.627 1.00 97.81 88 ASP A N 1
ATOM 690 C CA . ASP A 1 88 ? 1.144 -12.953 0.465 1.00 97.81 88 ASP A CA 1
ATOM 691 C C . ASP A 1 88 ? -0.230 -12.723 1.103 1.00 97.81 88 ASP A C 1
ATOM 693 O O . ASP A 1 88 ? -0.437 -11.699 1.758 1.00 97.81 88 ASP A O 1
ATOM 697 N N . LEU A 1 89 ? -1.133 -13.703 1.005 1.00 98.31 89 LEU A N 1
ATOM 698 C CA . LEU A 1 89 ? -2.443 -13.661 1.654 1.00 98.31 89 LEU A CA 1
ATOM 699 C C . LEU A 1 89 ? -2.317 -13.644 3.186 1.00 98.31 89 LEU A C 1
ATOM 701 O O . LEU A 1 89 ? -2.914 -12.794 3.842 1.00 98.31 89 LEU A O 1
ATOM 705 N N . LYS A 1 90 ? -1.458 -14.496 3.756 1.00 98.44 90 LYS A N 1
ATOM 706 C CA . LYS A 1 90 ? -1.170 -14.503 5.198 1.00 98.44 90 LYS A CA 1
ATOM 707 C C . LYS A 1 90 ? -0.541 -13.187 5.669 1.00 98.44 90 LYS A C 1
ATOM 709 O O . LYS A 1 90 ? -0.854 -12.677 6.740 1.00 98.44 90 LYS A O 1
ATOM 714 N N . SER A 1 91 ? 0.347 -12.603 4.865 1.00 98.19 91 SER A N 1
ATOM 715 C CA . SER A 1 91 ? 0.925 -11.284 5.154 1.00 98.19 91 SER A CA 1
ATOM 716 C C . SER A 1 91 ? -0.137 -10.176 5.140 1.00 98.19 91 SER A C 1
ATOM 718 O O . SER A 1 91 ? -0.127 -9.280 5.987 1.00 98.19 91 SER A O 1
ATOM 720 N N . LEU A 1 92 ? -1.075 -10.226 4.191 1.00 98.38 92 LEU A N 1
ATOM 721 C CA . LEU A 1 92 ? -2.210 -9.309 4.123 1.00 98.38 92 LEU A CA 1
ATOM 722 C C . LEU A 1 92 ? -3.118 -9.432 5.355 1.00 98.38 92 LEU A C 1
ATOM 724 O O . LEU A 1 92 ? -3.408 -8.409 5.972 1.00 98.38 92 LEU A O 1
ATOM 728 N N . GLU A 1 93 ? -3.488 -10.651 5.743 1.00 98.31 93 GLU A N 1
ATOM 729 C CA . GLU A 1 93 ? -4.285 -10.943 6.941 1.00 98.31 93 GLU A CA 1
ATOM 730 C C . GLU A 1 93 ? -3.655 -10.333 8.202 1.00 98.31 93 GLU A C 1
ATOM 732 O O . GLU A 1 93 ? -4.274 -9.499 8.861 1.00 98.31 93 GLU A O 1
ATOM 737 N N . ILE A 1 94 ? -2.373 -10.615 8.465 1.00 98.56 94 ILE A N 1
ATOM 738 C CA . ILE A 1 94 ? -1.649 -10.078 9.631 1.00 98.56 94 ILE A CA 1
ATOM 739 C C . ILE A 1 94 ? -1.651 -8.540 9.646 1.00 98.56 94 ILE A C 1
ATOM 741 O O . ILE A 1 94 ? -1.744 -7.912 10.707 1.00 98.56 94 ILE A O 1
ATOM 745 N N . ARG A 1 95 ? -1.504 -7.897 8.480 1.00 98.00 95 ARG A N 1
ATOM 746 C CA . ARG A 1 95 ? -1.545 -6.427 8.386 1.00 98.00 95 ARG A CA 1
ATOM 747 C C . ARG A 1 95 ? -2.934 -5.887 8.714 1.00 98.00 95 ARG A C 1
ATOM 749 O O . ARG A 1 95 ? -3.023 -4.906 9.455 1.00 98.00 95 ARG A O 1
ATOM 756 N N . LEU A 1 96 ? -3.987 -6.520 8.199 1.00 98.44 96 LEU A N 1
ATOM 757 C CA . LEU A 1 96 ? -5.373 -6.137 8.466 1.00 98.44 96 LEU A CA 1
ATOM 758 C C . LEU A 1 96 ? -5.720 -6.309 9.945 1.00 98.44 96 LEU A C 1
ATOM 760 O O . LEU A 1 96 ? -6.216 -5.367 10.560 1.00 98.44 96 LEU A O 1
ATOM 764 N N . GLU A 1 97 ? -5.373 -7.444 10.548 1.00 98.62 97 GLU A N 1
ATOM 765 C CA . GLU A 1 97 ? -5.587 -7.703 11.975 1.00 98.62 97 GLU A CA 1
ATOM 766 C C . GLU A 1 97 ? -4.925 -6.638 12.856 1.00 98.62 97 GLU A C 1
ATOM 768 O O . GLU A 1 97 ? -5.566 -6.057 13.737 1.00 98.62 97 GLU A O 1
ATOM 773 N N . LYS A 1 98 ? -3.654 -6.312 12.582 1.00 98.50 98 LYS A N 1
ATOM 774 C CA . LYS A 1 98 ? -2.928 -5.256 13.304 1.00 98.50 98 LYS A CA 1
ATOM 775 C C . LYS A 1 98 ? -3.578 -3.885 13.123 1.00 98.50 98 LYS A C 1
ATOM 777 O O . LYS A 1 98 ? -3.696 -3.138 14.094 1.00 98.50 98 LYS A O 1
ATOM 782 N N . GLY A 1 99 ? -3.989 -3.544 11.901 1.00 98.06 99 GLY A N 1
ATOM 783 C CA . GLY A 1 99 ? -4.665 -2.280 11.602 1.00 98.06 99 GLY A CA 1
ATOM 784 C C . GLY A 1 99 ? -5.992 -2.146 12.350 1.00 98.06 99 GLY A C 1
ATOM 785 O O . GLY A 1 99 ? -6.218 -1.155 13.043 1.00 98.06 99 GLY A O 1
ATOM 786 N N . ILE A 1 100 ? -6.830 -3.181 12.288 1.00 98.44 100 ILE A N 1
ATOM 787 C CA . ILE A 1 100 ? -8.124 -3.238 12.976 1.00 98.44 100 ILE A CA 1
ATOM 788 C C . ILE A 1 100 ? -7.939 -3.154 14.493 1.00 98.44 100 ILE A C 1
ATOM 790 O O . ILE A 1 100 ? -8.660 -2.407 15.155 1.00 98.44 100 ILE A O 1
ATOM 794 N N . SER A 1 101 ? -6.962 -3.877 15.045 1.00 98.75 101 SER A N 1
ATOM 795 C CA . SER A 1 101 ? -6.647 -3.836 16.476 1.00 98.75 101 SER A CA 1
ATOM 796 C C . SER A 1 101 ? -6.288 -2.419 16.938 1.00 98.75 101 SER A C 1
ATOM 798 O O . SER A 1 101 ? -6.869 -1.916 17.901 1.00 98.75 101 SER A O 1
ATOM 800 N N . ARG A 1 102 ? -5.429 -1.710 16.189 1.00 98.69 102 ARG A N 1
ATOM 801 C CA . ARG A 1 102 ? -5.081 -0.305 16.475 1.00 98.69 102 ARG A CA 1
ATOM 802 C C . ARG A 1 102 ? -6.293 0.622 16.418 1.00 98.69 102 ARG A C 1
ATOM 804 O O . ARG A 1 102 ? -6.458 1.454 17.304 1.00 98.69 102 ARG A O 1
ATOM 811 N N . ILE A 1 103 ? -7.155 0.466 15.410 1.00 98.69 103 ILE A N 1
ATOM 812 C CA . ILE A 1 103 ? -8.381 1.270 15.279 1.00 98.69 103 ILE A CA 1
ATOM 813 C C . ILE A 1 103 ? -9.306 1.038 16.477 1.00 98.69 103 ILE A C 1
ATOM 815 O O . ILE A 1 103 ? -9.817 2.000 17.046 1.00 98.69 103 ILE A O 1
ATOM 819 N N . ARG A 1 104 ? -9.514 -0.220 16.883 1.00 98.81 104 ARG A N 1
ATOM 820 C CA . ARG A 1 104 ? -10.336 -0.563 18.053 1.00 98.81 104 ARG A CA 1
ATOM 821 C C . ARG A 1 104 ? -9.756 0.017 19.339 1.00 98.81 104 ARG A C 1
ATOM 823 O O . ARG A 1 104 ? -10.495 0.656 20.077 1.00 98.81 104 ARG A O 1
ATOM 830 N N . SER A 1 105 ? -8.448 -0.136 19.564 1.00 98.75 105 SER A N 1
ATOM 831 C CA . SER A 1 105 ? -7.763 0.459 20.720 1.00 98.75 105 SER A CA 1
ATOM 832 C C . SER A 1 105 ? -7.993 1.964 20.771 1.00 98.75 105 SER A C 1
ATOM 834 O O . SER A 1 105 ? -8.444 2.483 21.787 1.00 98.75 105 SER A O 1
ATOM 836 N N . LYS A 1 106 ? -7.791 2.659 19.642 1.00 98.75 106 LYS A N 1
ATOM 837 C CA . LYS A 1 106 ? -7.957 4.110 19.602 1.00 98.75 106 LYS A CA 1
ATOM 838 C C . LYS A 1 106 ? -9.401 4.547 19.837 1.00 98.75 106 LYS A C 1
ATOM 840 O O . LYS A 1 106 ? -9.635 5.523 20.540 1.00 98.75 106 LYS A O 1
ATOM 845 N N . LYS A 1 107 ? -10.374 3.829 19.269 1.00 98.75 107 LYS A N 1
ATOM 846 C CA . LYS A 1 107 ? -11.798 4.086 19.528 1.00 98.75 107 LYS A CA 1
ATOM 847 C C . LYS A 1 107 ? -12.141 3.904 21.004 1.00 98.75 107 LYS A C 1
ATOM 849 O O . LYS A 1 107 ? -12.848 4.741 21.549 1.00 98.75 107 LYS A O 1
ATOM 854 N N . ASN A 1 108 ? -11.617 2.860 21.640 1.00 98.69 108 ASN A N 1
ATOM 855 C CA . ASN A 1 108 ? -11.841 2.612 23.061 1.00 98.69 108 ASN A CA 1
ATOM 856 C C . ASN A 1 108 ? -11.225 3.717 23.925 1.00 98.69 108 ASN A C 1
ATOM 858 O O . ASN A 1 108 ? -11.912 4.240 24.791 1.00 98.69 108 ASN A O 1
ATOM 862 N N . GLU A 1 109 ? -9.977 4.116 23.662 1.00 98.62 109 GLU A N 1
ATOM 863 C CA . GLU A 1 109 ? -9.331 5.244 24.354 1.00 98.62 109 GLU A CA 1
ATOM 864 C C . GLU A 1 109 ? -10.179 6.520 24.284 1.00 98.62 109 GLU A C 1
ATOM 866 O O . GLU A 1 109 ? -10.399 7.173 25.300 1.00 98.62 109 GLU A O 1
ATOM 871 N N . LEU A 1 110 ? -10.671 6.864 23.089 1.00 98.56 110 LEU A N 1
ATOM 872 C CA . LEU A 1 110 ? -11.499 8.056 22.889 1.00 98.56 110 LEU A CA 1
ATOM 873 C C . LEU A 1 110 ? -12.849 7.943 23.602 1.00 98.56 110 LEU A C 1
ATOM 875 O O . LEU A 1 110 ? -13.293 8.908 24.213 1.00 98.56 110 LEU A O 1
ATOM 879 N N . LEU A 1 111 ? -13.483 6.769 23.562 1.00 98.44 111 LEU A N 1
ATOM 880 C CA . LEU A 1 111 ? -14.747 6.532 24.255 1.00 98.44 111 LEU A CA 1
ATOM 881 C C . LEU A 1 111 ? -14.593 6.666 25.776 1.00 98.44 111 LEU A C 1
ATOM 883 O O . LEU A 1 111 ? -15.448 7.260 26.424 1.00 98.44 111 LEU A O 1
ATOM 887 N N . PHE A 1 112 ? -13.506 6.140 26.346 1.00 98.12 112 PHE A N 1
ATOM 888 C CA . PHE A 1 112 ? -13.236 6.282 27.776 1.00 98.12 112 PHE A CA 1
ATOM 889 C C . PHE A 1 112 ? -12.984 7.736 28.173 1.00 98.12 112 PHE A C 1
ATOM 891 O O . PHE A 1 112 ? -13.524 8.175 29.185 1.00 98.12 112 PHE A O 1
ATOM 898 N N . ALA A 1 113 ? -12.231 8.487 27.364 1.00 97.62 113 ALA A N 1
ATOM 899 C CA . ALA A 1 113 ? -12.018 9.913 27.597 1.00 97.62 113 ALA A CA 1
ATOM 900 C C . ALA A 1 113 ? -13.340 10.703 27.577 1.00 97.62 113 ALA A C 1
ATOM 902 O O . ALA A 1 113 ? -13.554 11.570 28.420 1.00 97.62 113 ALA A O 1
ATOM 903 N N . GLU A 1 114 ? -14.249 10.371 26.656 1.00 97.75 114 GLU A N 1
ATOM 904 C CA . GLU A 1 114 ? -15.570 11.003 26.559 1.00 97.75 114 GLU A CA 1
ATOM 905 C C . GLU A 1 114 ? -16.459 10.688 27.777 1.00 97.75 114 GLU A C 1
ATOM 907 O O . GLU A 1 114 ? -17.101 11.577 28.333 1.00 97.75 114 GLU A O 1
ATOM 912 N N . ILE A 1 115 ? -16.468 9.433 28.240 1.00 98.00 115 ILE A N 1
ATOM 913 C CA . ILE A 1 115 ? -17.199 9.036 29.455 1.00 98.00 115 ILE A CA 1
ATOM 914 C C . ILE A 1 115 ? -16.661 9.783 30.679 1.00 98.00 115 ILE A C 1
ATOM 916 O O . ILE A 1 115 ? -17.440 10.297 31.478 1.00 98.00 115 ILE A O 1
ATOM 920 N N . GLU A 1 116 ? -15.338 9.852 30.827 1.00 97.19 116 GLU A N 1
ATOM 921 C CA . GLU A 1 116 ? -14.697 10.562 31.932 1.00 97.19 116 GLU A CA 1
ATOM 922 C C . GLU A 1 116 ? -15.028 12.059 31.914 1.00 97.19 116 GLU A C 1
ATOM 924 O O . GLU A 1 116 ? -15.303 12.639 32.964 1.00 97.19 116 GLU A O 1
ATOM 929 N N . TYR A 1 117 ? -15.043 12.676 30.731 1.00 97.12 117 TYR A N 1
ATOM 930 C CA . TYR A 1 117 ? -15.453 14.066 30.565 1.00 97.12 117 TYR A CA 1
ATOM 931 C C . TYR A 1 117 ? -16.898 14.286 31.033 1.00 97.12 117 TYR A C 1
ATOM 933 O O . TYR A 1 117 ? -17.143 15.167 31.856 1.00 97.12 117 TYR A O 1
ATOM 941 N N . MET A 1 118 ? -17.835 13.440 30.588 1.00 96.81 118 MET A N 1
ATOM 942 C CA . MET A 1 118 ? -19.246 13.525 30.983 1.00 96.81 118 MET A CA 1
ATOM 943 C C . MET A 1 118 ? -19.489 13.272 32.477 1.00 96.81 118 MET A C 1
ATOM 945 O O . MET A 1 118 ? -20.455 13.781 33.026 1.00 96.81 118 MET A O 1
ATOM 949 N N . GLN A 1 119 ? -18.648 12.477 33.141 1.00 94.56 119 GLN A N 1
ATOM 950 C CA . GLN A 1 119 ? -18.772 12.203 34.579 1.00 94.56 119 GLN A CA 1
ATOM 951 C C . GLN A 1 119 ? -18.185 13.310 35.465 1.00 94.56 119 GLN A C 1
ATOM 953 O O . GLN A 1 119 ? -18.480 13.352 36.659 1.00 94.56 119 GLN A O 1
ATOM 958 N N . ARG A 1 120 ? -17.315 14.163 34.912 1.00 87.19 120 ARG A N 1
ATOM 959 C CA . ARG A 1 120 ? -16.639 15.251 35.635 1.00 87.19 120 ARG A CA 1
ATOM 960 C C . ARG A 1 120 ? -17.322 16.617 35.470 1.00 87.19 120 ARG A C 1
ATOM 962 O O . ARG A 1 120 ? -16.956 17.529 36.212 1.00 87.19 120 ARG A O 1
ATOM 969 N N . GLY A 1 121 ? -18.227 16.769 34.500 1.00 63.41 121 GLY A N 1
ATOM 970 C CA . GLY A 1 121 ? -19.041 17.975 34.271 1.00 63.41 121 GLY A CA 1
ATOM 971 C C . GLY A 1 121 ? -20.375 17.919 34.998 1.00 63.41 121 GLY A C 1
ATOM 972 O O . GLY A 1 121 ? -20.807 18.991 35.473 1.00 63.41 121 GLY A O 1
#

Organism: Vitis vinifera (NCBI:txid29760)

Foldseek 3Di:
DDDDDDDPDDDDPVPDDPPPPPPVPPVVVVVVVVVVVVVVVVVVPDPVRVVVVVVVVVVVVVVVVVVVVVVLVCVLVVHPCVPDDPVVNVVSVVVNVVVVVVVVVVVVVVVVVVVVVVVVD

Sequence (121 aa):
MVQPIIVWKPVPTWQRQPISGSTNLSVKSTIERYKKASADSSNTGSVSEANAQFYQQESSKLHQQIRNLQNSNRHMLGESLGSLNFKDLKSLEIRLEKGISRIRSKKNELLFAEI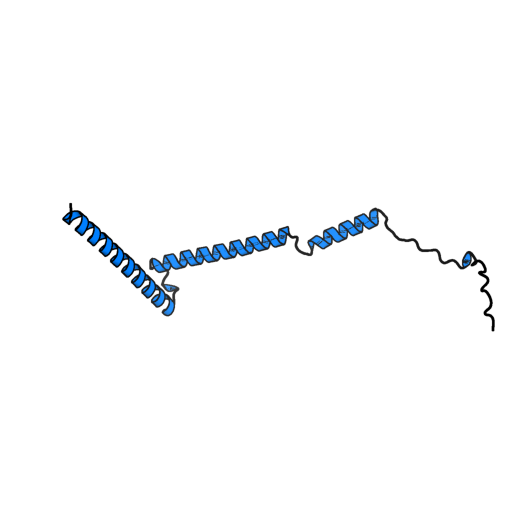EYMQRG